Protein AF-A0A238KM49-F1 (afdb_monomer_lite)

Secondary structure (DSSP, 8-state):
--HHHHS-HHHHHHHHHHHHHHHHHHHHHHHHH---HHHHHHHHHHHHHHHHHHTT--HHHHHHHHHHHHHHH-HHHHHHHTT-

Sequence (84 aa):
MNDFKNLNKQRQTLLKIKIDGFIEAAILAAKTNNIGFSEAVFLTTQGLIREMAAQSIEKDKARILMDAAFKSAFPEHHARVATH

Organism: NCBI:txid1173585

Radius of gyration: 13.53 Å; chains: 1; bounding box: 30×27×35 Å

Structure (mmCIF, N/CA/C/O backbone):
data_AF-A0A238KM49-F1
#
_entry.id   AF-A0A238KM49-F1
#
loop_
_atom_site.group_PDB
_atom_site.id
_atom_site.type_symbol
_atom_site.label_atom_id
_atom_site.label_alt_id
_atom_site.label_comp_id
_atom_site.label_asym_id
_atom_site.label_entity_id
_atom_site.label_seq_id
_atom_site.pdbx_PDB_ins_code
_atom_site.Cartn_x
_atom_site.Cartn_y
_atom_site.Cartn_z
_atom_site.occupancy
_atom_site.B_iso_or_equiv
_atom_site.auth_seq_id
_atom_site.auth_comp_id
_atom_site.auth_asym_id
_atom_site.auth_atom_id
_atom_site.pdbx_PDB_model_num
ATOM 1 N N . MET A 1 1 ? -14.208 -10.841 11.061 1.00 44.72 1 MET A N 1
ATOM 2 C CA . MET A 1 1 ? -14.483 -9.390 11.193 1.00 44.72 1 MET A CA 1
ATOM 3 C C . MET A 1 1 ? -13.331 -8.612 10.567 1.00 44.72 1 MET A C 1
ATOM 5 O O . MET A 1 1 ? -12.203 -9.084 10.625 1.00 44.72 1 MET A O 1
ATOM 9 N N . ASN A 1 2 ? -13.625 -7.515 9.863 1.00 59.72 2 ASN A N 1
ATOM 10 C CA . ASN A 1 2 ? -12.644 -6.764 9.075 1.00 59.72 2 ASN A CA 1
ATOM 11 C C . ASN A 1 2 ? -11.924 -5.773 10.005 1.00 59.72 2 ASN A C 1
ATOM 13 O O . ASN A 1 2 ? -12.497 -4.736 10.321 1.00 59.72 2 ASN A O 1
ATOM 17 N N . ASP A 1 3 ? -10.725 -6.116 10.483 1.00 66.06 3 ASP A N 1
ATOM 18 C CA . ASP A 1 3 ? -9.995 -5.367 11.528 1.00 66.06 3 ASP A CA 1
ATOM 19 C C . ASP A 1 3 ? -9.772 -3.896 11.155 1.00 66.06 3 ASP A C 1
ATOM 21 O O . ASP A 1 3 ? -9.789 -3.019 12.013 1.00 66.06 3 ASP A O 1
ATOM 25 N N . PHE A 1 4 ? -9.704 -3.602 9.856 1.00 65.62 4 PHE A N 1
ATOM 26 C CA . PHE A 1 4 ? -9.696 -2.239 9.335 1.00 65.62 4 PHE A CA 1
ATOM 27 C C . PHE A 1 4 ? -10.941 -1.435 9.747 1.00 65.62 4 PHE A C 1
ATOM 29 O O . PHE A 1 4 ? -10.833 -0.280 10.146 1.00 65.62 4 PHE A O 1
ATOM 36 N N . LYS A 1 5 ? -12.133 -2.046 9.704 1.00 68.50 5 LYS A N 1
ATOM 37 C CA . LYS A 1 5 ? -13.396 -1.402 10.106 1.00 68.50 5 LYS A CA 1
ATOM 38 C C . LYS A 1 5 ? -13.499 -1.195 11.620 1.00 68.50 5 LYS A C 1
ATOM 40 O O . LYS A 1 5 ? -14.306 -0.374 12.045 1.00 68.50 5 LYS A O 1
ATOM 45 N N . ASN A 1 6 ? -12.688 -1.909 12.404 1.00 75.12 6 ASN A N 1
ATOM 46 C CA . ASN A 1 6 ? -12.629 -1.772 13.860 1.00 75.12 6 ASN A CA 1
ATOM 47 C C . ASN A 1 6 ? -11.717 -0.617 14.307 1.00 75.12 6 ASN A C 1
ATOM 49 O O . ASN A 1 6 ? -11.769 -0.206 15.465 1.00 75.12 6 ASN A O 1
ATOM 53 N N . LEU A 1 7 ? -10.895 -0.065 13.409 1.00 76.25 7 LEU A N 1
ATOM 54 C CA . LEU A 1 7 ? -10.122 1.141 13.688 1.00 76.25 7 LEU A CA 1
ATOM 55 C C . LEU A 1 7 ? -11.048 2.360 13.767 1.00 76.25 7 LEU A C 1
ATOM 57 O O . LEU A 1 7 ? -12.060 2.435 13.074 1.00 76.25 7 LEU A O 1
ATOM 61 N N . ASN A 1 8 ? -10.686 3.365 14.563 1.00 85.81 8 ASN A N 1
ATOM 62 C CA . ASN A 1 8 ? -11.395 4.644 14.519 1.00 85.81 8 ASN A CA 1
ATOM 63 C C . ASN A 1 8 ? -11.192 5.329 13.145 1.00 85.81 8 ASN A C 1
ATOM 65 O O . ASN A 1 8 ? -10.208 5.066 12.450 1.00 85.81 8 ASN A O 1
ATOM 69 N N . LYS A 1 9 ? -12.110 6.224 12.745 1.00 82.75 9 LYS A N 1
ATOM 70 C CA . LYS A 1 9 ? -12.064 6.884 11.421 1.00 82.75 9 LYS A CA 1
ATOM 71 C C . LYS A 1 9 ? -10.714 7.543 11.124 1.00 82.75 9 LYS A C 1
ATOM 73 O O . LYS A 1 9 ? -10.227 7.455 10.006 1.00 82.75 9 LYS A O 1
ATOM 78 N N . GLN A 1 10 ? -10.094 8.169 12.121 1.00 83.94 10 GLN A N 1
ATOM 79 C CA . GLN A 1 10 ? -8.816 8.856 11.948 1.00 83.94 10 GLN A CA 1
ATOM 80 C C . GLN A 1 10 ? -7.670 7.880 11.644 1.00 83.94 10 GLN A C 1
ATOM 82 O O . GLN A 1 10 ? -6.882 8.124 10.735 1.00 83.94 10 GLN A O 1
ATOM 87 N N . ARG A 1 11 ? -7.607 6.744 12.348 1.00 79.69 11 ARG A N 1
ATOM 88 C CA . ARG A 1 11 ? -6.640 5.667 12.099 1.00 79.69 11 ARG A CA 1
ATOM 89 C C . ARG A 1 11 ? -6.894 4.981 10.763 1.00 79.69 11 ARG A C 1
ATOM 91 O O . ARG A 1 11 ? -5.931 4.692 10.070 1.00 79.69 11 ARG A O 1
ATOM 98 N N . GLN A 1 12 ? -8.154 4.782 10.370 1.00 80.06 12 GLN A N 1
ATOM 99 C CA . GLN A 1 12 ? -8.489 4.268 9.036 1.00 80.06 12 GLN A CA 1
ATOM 100 C C . GLN A 1 12 ? -7.972 5.196 7.933 1.00 80.06 12 GLN A C 1
ATOM 102 O O . GLN A 1 12 ? -7.327 4.732 6.996 1.00 80.06 12 GLN A O 1
ATOM 107 N N . THR A 1 13 ? -8.216 6.503 8.059 1.00 81.56 13 THR A N 1
ATOM 108 C CA . THR A 1 13 ? -7.743 7.502 7.094 1.00 81.56 13 THR A CA 1
ATOM 109 C C . THR A 1 13 ? -6.220 7.553 7.042 1.00 81.56 13 THR A C 1
ATOM 111 O O . THR A 1 13 ? -5.652 7.494 5.958 1.00 81.56 13 THR A O 1
ATOM 114 N N . LEU A 1 14 ? -5.550 7.613 8.197 1.00 82.94 14 LEU A N 1
ATOM 115 C CA . LEU A 1 14 ? -4.086 7.624 8.266 1.00 82.94 14 LEU A CA 1
ATOM 116 C C . LEU A 1 14 ? -3.478 6.355 7.674 1.00 82.94 14 LEU A C 1
ATOM 118 O O . LEU A 1 14 ? -2.515 6.437 6.918 1.00 82.94 14 LEU A O 1
ATOM 122 N N . LEU A 1 15 ? -4.051 5.194 7.991 1.00 81.38 15 LEU A N 1
ATOM 123 C CA . LEU A 1 15 ? -3.613 3.929 7.427 1.00 81.38 15 LEU A CA 1
ATOM 124 C C . LEU A 1 15 ? -3.775 3.955 5.906 1.00 81.38 15 LEU A C 1
ATOM 126 O O . LEU A 1 15 ? -2.820 3.656 5.209 1.00 81.38 15 LEU A O 1
ATOM 130 N N . LYS A 1 16 ? -4.921 4.405 5.385 1.00 80.69 16 LYS A N 1
ATOM 131 C CA . LYS A 1 16 ? -5.150 4.515 3.940 1.00 80.69 16 LYS A CA 1
ATOM 132 C C . LYS A 1 16 ? -4.135 5.437 3.250 1.00 80.69 16 LYS A C 1
ATOM 134 O O . LYS A 1 16 ? -3.510 5.005 2.293 1.00 80.69 16 LYS A O 1
ATOM 139 N N . ILE A 1 17 ? -3.887 6.629 3.801 1.00 82.38 17 ILE A N 1
ATOM 140 C CA . ILE A 1 17 ? -2.868 7.564 3.287 1.00 82.38 17 ILE A CA 1
ATOM 141 C C . ILE A 1 17 ? -1.484 6.903 3.238 1.00 82.38 17 ILE A C 1
ATOM 143 O O . ILE A 1 17 ? -0.757 7.051 2.260 1.00 82.38 17 ILE A O 1
ATOM 147 N N . LYS A 1 18 ? -1.111 6.150 4.280 1.00 82.19 18 LYS A N 1
ATOM 148 C CA . LYS A 1 18 ? 0.174 5.441 4.312 1.00 82.19 18 LYS A CA 1
ATOM 149 C C . LYS A 1 18 ? 0.242 4.318 3.279 1.00 82.19 18 LYS A C 1
ATOM 151 O O . LYS A 1 18 ? 1.270 4.182 2.626 1.00 82.19 18 LYS A O 1
ATOM 156 N N . ILE A 1 19 ? -0.827 3.531 3.128 1.00 79.94 19 ILE A N 1
ATOM 157 C CA . ILE A 1 19 ? -0.916 2.475 2.106 1.00 79.94 19 ILE A CA 1
ATOM 158 C C . ILE A 1 19 ? -0.729 3.085 0.711 1.00 79.94 19 ILE A C 1
ATOM 160 O O . ILE A 1 19 ? 0.107 2.598 -0.049 1.00 79.94 19 ILE A O 1
ATOM 164 N N . ASP A 1 20 ? -1.448 4.166 0.408 1.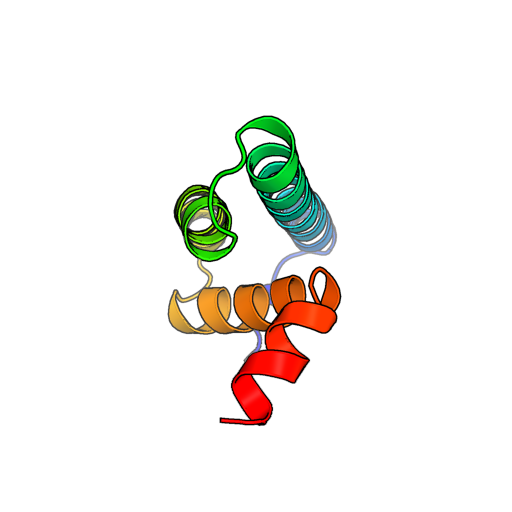00 79.94 20 ASP A N 1
ATOM 165 C CA . ASP A 1 20 ? -1.368 4.854 -0.882 1.00 79.94 20 ASP A CA 1
ATOM 166 C C . ASP A 1 20 ? 0.058 5.384 -1.129 1.00 79.94 20 ASP A C 1
ATOM 168 O O . ASP A 1 20 ? 0.638 5.132 -2.185 1.00 79.94 20 ASP A O 1
ATOM 172 N N . GLY A 1 21 ? 0.689 5.990 -0.116 1.00 82.88 21 GLY A N 1
ATOM 173 C CA . GLY A 1 21 ? 2.079 6.453 -0.198 1.00 82.88 21 GLY A CA 1
ATOM 174 C C . GLY A 1 21 ? 3.102 5.331 -0.429 1.00 82.88 21 GLY A C 1
ATOM 175 O O . GLY A 1 21 ? 4.058 5.516 -1.182 1.00 82.88 21 GLY A O 1
ATOM 176 N N . PHE A 1 22 ? 2.909 4.143 0.160 1.00 80.69 22 PHE A N 1
ATOM 177 C CA . PHE A 1 22 ? 3.765 2.985 -0.128 1.00 80.69 22 PHE A CA 1
ATOM 178 C C . PHE A 1 22 ? 3.613 2.510 -1.575 1.00 80.69 22 PHE A C 1
ATOM 180 O O . PHE A 1 22 ? 4.606 2.144 -2.200 1.00 80.69 22 PHE A O 1
ATOM 187 N N . ILE A 1 23 ? 2.401 2.533 -2.125 1.00 77.81 23 ILE A N 1
ATOM 188 C CA . ILE A 1 23 ? 2.142 2.130 -3.512 1.00 77.81 23 ILE A CA 1
ATOM 189 C C . ILE A 1 23 ? 2.762 3.129 -4.486 1.00 77.81 23 ILE A C 1
ATOM 191 O O . ILE A 1 23 ? 3.445 2.722 -5.424 1.00 77.81 23 ILE A O 1
ATOM 195 N N . GLU A 1 24 ? 2.590 4.428 -4.249 1.00 80.31 24 GLU A N 1
ATOM 196 C CA . GLU A 1 24 ? 3.212 5.473 -5.064 1.00 80.31 24 GLU A CA 1
ATOM 197 C C . GLU A 1 24 ? 4.738 5.381 -5.034 1.00 80.31 24 GLU A C 1
ATOM 199 O O . GLU A 1 24 ? 5.377 5.455 -6.085 1.00 80.31 24 GLU A O 1
ATOM 204 N N . ALA A 1 25 ? 5.327 5.126 -3.863 1.00 78.56 25 ALA A N 1
ATOM 205 C CA . ALA A 1 25 ? 6.761 4.887 -3.738 1.00 78.56 25 ALA A CA 1
ATOM 206 C C . ALA A 1 25 ? 7.208 3.639 -4.520 1.00 78.56 25 ALA A C 1
ATOM 208 O O . ALA A 1 25 ? 8.261 3.673 -5.157 1.00 78.56 25 ALA A O 1
ATOM 209 N N . ALA A 1 26 ? 6.405 2.566 -4.529 1.00 75.94 26 ALA A N 1
ATOM 210 C CA . ALA A 1 26 ? 6.675 1.368 -5.328 1.00 75.94 26 ALA A CA 1
ATOM 211 C C . ALA A 1 26 ? 6.670 1.694 -6.828 1.00 75.94 26 ALA A C 1
ATOM 213 O O . ALA A 1 26 ? 7.610 1.358 -7.546 1.00 75.94 26 ALA A O 1
ATOM 214 N N . ILE A 1 27 ? 5.626 2.385 -7.299 1.00 75.50 27 ILE A N 1
ATOM 215 C CA . ILE A 1 27 ? 5.481 2.807 -8.699 1.00 75.50 27 ILE A CA 1
ATOM 216 C C . ILE A 1 27 ? 6.667 3.677 -9.106 1.00 75.50 27 ILE A C 1
ATOM 218 O O . ILE A 1 27 ? 7.253 3.466 -10.169 1.00 75.50 27 ILE A O 1
ATOM 222 N N . LEU A 1 28 ? 7.010 4.660 -8.273 1.00 79.56 28 LEU A N 1
ATOM 223 C CA . LEU A 1 28 ? 8.097 5.582 -8.548 1.00 79.56 28 LEU A CA 1
ATOM 224 C C . LEU A 1 28 ? 9.425 4.833 -8.618 1.00 79.56 28 LEU A C 1
ATOM 226 O O . LEU A 1 28 ? 10.131 4.989 -9.605 1.00 79.56 28 LEU A O 1
ATOM 230 N N . ALA A 1 29 ? 9.727 3.980 -7.636 1.00 73.75 29 ALA A N 1
ATOM 231 C CA . ALA A 1 29 ? 10.962 3.203 -7.609 1.00 73.75 29 ALA A CA 1
ATOM 232 C C . ALA A 1 29 ? 11.091 2.274 -8.825 1.00 73.75 29 ALA A C 1
ATOM 234 O O . ALA A 1 29 ? 12.172 2.211 -9.410 1.00 73.75 29 ALA A O 1
ATOM 235 N N . ALA A 1 30 ? 10.000 1.615 -9.237 1.00 73.19 30 ALA A N 1
ATOM 236 C CA . ALA A 1 30 ? 9.959 0.796 -10.449 1.00 73.19 30 ALA A CA 1
ATOM 237 C C . ALA A 1 30 ? 10.279 1.617 -11.706 1.00 73.19 30 ALA A C 1
ATOM 239 O O . ALA A 1 30 ? 11.081 1.200 -12.538 1.00 73.19 30 ALA A O 1
ATOM 240 N N . LYS A 1 31 ? 9.689 2.813 -11.825 1.00 75.25 31 LYS A N 1
ATOM 241 C CA . LYS A 1 31 ? 9.879 3.697 -12.983 1.00 75.25 31 LYS A CA 1
ATOM 242 C C . LYS A 1 31 ? 11.260 4.351 -13.026 1.00 75.25 31 LYS A C 1
ATOM 244 O O . LYS A 1 31 ? 11.816 4.489 -14.108 1.00 75.25 31 LYS A O 1
ATOM 249 N N . THR A 1 32 ? 11.799 4.787 -11.888 1.00 80.75 32 THR A N 1
ATOM 250 C CA . THR A 1 32 ? 13.056 5.552 -11.839 1.00 80.75 32 THR A CA 1
ATOM 251 C C . THR A 1 32 ? 14.292 4.668 -11.856 1.00 80.75 32 THR A C 1
ATOM 253 O O . THR A 1 32 ? 15.283 5.037 -12.478 1.00 80.75 32 THR A O 1
ATOM 256 N N . ASN A 1 33 ? 14.243 3.505 -11.202 1.00 69.94 33 ASN A N 1
ATOM 257 C CA . ASN A 1 33 ? 15.398 2.612 -11.086 1.00 69.94 33 ASN A CA 1
ATOM 258 C C . ASN A 1 33 ? 15.361 1.451 -12.083 1.00 69.94 33 ASN A C 1
ATOM 260 O O . ASN A 1 33 ? 16.246 0.601 -12.050 1.00 69.94 33 ASN A O 1
ATOM 264 N N . ASN A 1 34 ? 14.344 1.397 -12.952 1.00 67.44 34 ASN A N 1
ATOM 265 C CA . ASN A 1 34 ? 14.133 0.305 -13.904 1.00 67.44 34 ASN A CA 1
ATOM 266 C C . ASN A 1 34 ? 14.093 -1.085 -13.229 1.00 67.44 34 ASN A C 1
ATOM 268 O O . ASN A 1 34 ? 14.387 -2.102 -13.858 1.00 67.44 34 ASN A O 1
ATOM 272 N N . ILE A 1 35 ? 13.754 -1.123 -11.935 1.00 70.25 35 ILE A N 1
ATOM 273 C CA . ILE A 1 35 ? 13.602 -2.360 -11.168 1.00 70.25 35 ILE A CA 1
ATOM 274 C C . ILE A 1 35 ? 12.266 -3.005 -11.521 1.00 70.25 35 ILE A C 1
ATOM 276 O O . ILE A 1 35 ? 11.261 -2.323 -11.748 1.00 70.25 35 ILE A O 1
ATOM 280 N N . GLY A 1 36 ? 12.255 -4.336 -11.573 1.00 67.25 36 GLY A N 1
ATOM 281 C CA . GLY A 1 36 ? 11.053 -5.089 -11.905 1.00 67.25 36 GLY A CA 1
ATOM 282 C C . GLY A 1 36 ? 9.918 -4.791 -10.923 1.00 67.25 36 GLY A C 1
ATOM 283 O O . GLY A 1 36 ? 10.144 -4.556 -9.735 1.00 67.25 36 GLY A O 1
ATOM 284 N N . PHE A 1 37 ? 8.678 -4.849 -11.409 1.00 67.31 37 PHE A N 1
ATOM 285 C CA . PHE A 1 37 ? 7.473 -4.649 -10.598 1.00 67.31 37 PHE A CA 1
ATOM 286 C C . PHE A 1 37 ? 7.495 -5.474 -9.302 1.00 67.31 37 PHE A C 1
ATOM 288 O O . PHE A 1 37 ? 7.247 -4.947 -8.221 1.00 67.31 37 PHE A O 1
ATOM 295 N N . SER A 1 38 ? 7.889 -6.744 -9.398 1.00 67.31 38 SER A N 1
ATOM 296 C CA . SER A 1 38 ? 8.018 -7.673 -8.272 1.00 67.31 38 SER A CA 1
ATOM 297 C C . SER A 1 38 ? 8.968 -7.172 -7.177 1.00 67.31 38 SER A C 1
ATOM 299 O O . SER A 1 38 ? 8.730 -7.394 -5.992 1.00 67.31 38 SER A O 1
ATOM 301 N N . GLU A 1 39 ? 10.034 -6.477 -7.564 1.00 69.00 39 GLU A N 1
ATOM 302 C CA . GLU A 1 39 ? 11.084 -5.986 -6.672 1.00 69.00 39 GLU A CA 1
ATOM 303 C C . GLU A 1 39 ? 10.647 -4.694 -5.969 1.00 69.00 39 GLU A C 1
ATOM 305 O O . GLU A 1 39 ? 10.778 -4.557 -4.751 1.00 69.00 39 GLU A O 1
ATOM 310 N N . ALA A 1 40 ? 9.991 -3.793 -6.705 1.00 69.94 40 ALA A N 1
ATOM 311 C CA . ALA A 1 40 ? 9.355 -2.607 -6.140 1.00 69.94 40 ALA A CA 1
ATOM 312 C C . ALA A 1 40 ? 8.206 -2.952 -5.172 1.00 69.94 40 ALA A C 1
ATOM 314 O O . ALA A 1 40 ? 8.068 -2.340 -4.106 1.00 69.94 40 ALA A O 1
ATOM 315 N N . VAL A 1 41 ? 7.403 -3.967 -5.505 1.00 70.00 41 VAL A N 1
ATOM 316 C CA . VAL A 1 41 ? 6.368 -4.521 -4.620 1.00 70.00 41 VAL A CA 1
ATOM 317 C C . VAL A 1 41 ? 7.014 -5.080 -3.356 1.00 70.00 41 VAL A C 1
ATOM 319 O O . VAL A 1 41 ? 6.573 -4.767 -2.252 1.00 70.00 41 VAL A O 1
ATOM 322 N N . PHE A 1 42 ? 8.086 -5.866 -3.480 1.00 72.50 42 PHE A N 1
ATOM 323 C CA . PHE A 1 42 ? 8.759 -6.473 -2.332 1.00 72.50 42 PHE A CA 1
ATOM 324 C C . PHE A 1 42 ? 9.269 -5.426 -1.328 1.00 72.50 42 PHE A C 1
ATOM 326 O O . PHE A 1 42 ? 9.010 -5.546 -0.125 1.00 72.50 42 PHE A O 1
ATOM 333 N N . LEU A 1 43 ? 9.913 -4.362 -1.819 1.00 69.19 43 LEU A N 1
ATOM 334 C CA . LEU A 1 43 ? 10.434 -3.268 -0.989 1.00 69.19 43 LEU A CA 1
ATOM 335 C C . LEU A 1 43 ? 9.329 -2.549 -0.204 1.00 69.19 43 LEU A C 1
ATOM 337 O O . LEU A 1 43 ? 9.515 -2.177 0.955 1.00 69.19 43 LEU A O 1
ATOM 341 N N . THR A 1 44 ? 8.154 -2.401 -0.807 1.00 74.88 44 THR A N 1
ATOM 342 C CA . THR A 1 44 ? 7.025 -1.677 -0.208 1.00 74.88 44 THR A CA 1
ATOM 343 C C . THR A 1 44 ? 6.121 -2.573 0.641 1.00 74.88 44 THR A C 1
ATOM 345 O O . THR A 1 44 ? 5.526 -2.101 1.613 1.00 74.88 44 THR A O 1
ATOM 348 N N . THR A 1 45 ? 6.129 -3.891 0.399 1.00 73.19 45 THR A N 1
ATOM 349 C CA . THR A 1 45 ? 5.439 -4.907 1.221 1.00 73.19 45 THR A CA 1
ATOM 350 C C . THR A 1 45 ? 5.911 -4.870 2.669 1.00 73.19 45 THR A C 1
ATOM 352 O O . THR A 1 45 ? 5.103 -4.924 3.595 1.00 73.19 45 THR A O 1
ATOM 355 N N . GLN A 1 46 ? 7.221 -4.757 2.892 1.00 74.69 46 GLN A N 1
ATOM 356 C CA . GLN A 1 46 ? 7.787 -4.785 4.242 1.00 74.69 46 GLN A CA 1
ATOM 357 C C . GLN A 1 46 ? 7.342 -3.580 5.082 1.00 74.69 46 GLN A C 1
ATOM 359 O O . GLN A 1 46 ? 7.022 -3.738 6.262 1.00 74.69 46 GLN A O 1
ATOM 364 N N . GLY A 1 47 ? 7.272 -2.390 4.477 1.00 74.88 47 GLY A N 1
ATOM 365 C CA . GLY A 1 47 ? 6.764 -1.182 5.135 1.00 74.88 47 GLY A CA 1
ATOM 366 C C . GLY A 1 47 ? 5.283 -1.305 5.490 1.00 74.88 47 GLY A C 1
ATOM 367 O O . GLY A 1 47 ? 4.884 -1.025 6.621 1.00 74.88 47 GLY A O 1
ATOM 368 N N . LEU A 1 48 ? 4.490 -1.837 4.559 1.00 74.31 48 LEU A N 1
ATOM 369 C CA . LEU A 1 48 ? 3.061 -2.059 4.745 1.00 74.31 48 LEU A CA 1
ATOM 370 C C . LEU A 1 48 ? 2.757 -3.065 5.865 1.00 74.31 48 LEU A C 1
ATOM 372 O O . LEU A 1 48 ? 1.890 -2.819 6.701 1.00 74.31 48 LEU A O 1
ATOM 376 N N . ILE A 1 49 ? 3.487 -4.184 5.912 1.00 76.06 49 ILE A N 1
ATOM 377 C CA . ILE A 1 49 ? 3.332 -5.214 6.951 1.00 76.06 49 ILE A CA 1
ATOM 378 C C . ILE A 1 49 ? 3.622 -4.630 8.336 1.00 76.06 49 ILE A C 1
ATOM 380 O O . ILE A 1 49 ? 2.893 -4.924 9.281 1.00 76.06 49 ILE A O 1
ATOM 384 N N . ARG A 1 50 ? 4.655 -3.788 8.467 1.00 79.56 50 ARG A N 1
ATOM 385 C CA . ARG A 1 50 ? 4.981 -3.124 9.740 1.00 79.56 50 ARG A CA 1
ATOM 386 C C . ARG A 1 50 ? 3.880 -2.166 10.179 1.00 79.56 50 ARG A C 1
ATOM 388 O O . ARG A 1 50 ? 3.510 -2.176 11.349 1.00 79.56 50 ARG A O 1
ATOM 395 N N . GLU A 1 51 ? 3.332 -1.381 9.256 1.00 79.44 51 GLU A N 1
ATOM 396 C CA . GLU A 1 51 ? 2.243 -0.452 9.563 1.00 79.44 51 GLU A CA 1
ATOM 397 C C . GLU A 1 51 ? 0.951 -1.194 9.944 1.00 79.44 51 GLU A C 1
ATOM 399 O O . GLU A 1 51 ? 0.268 -0.809 10.887 1.00 79.44 51 GLU A O 1
ATOM 404 N N . MET A 1 52 ? 0.648 -2.308 9.275 1.00 76.62 52 MET A N 1
ATOM 405 C CA . MET A 1 52 ? -0.492 -3.171 9.607 1.00 76.62 52 MET A CA 1
ATOM 406 C C . MET A 1 52 ? -0.321 -3.838 10.978 1.00 76.62 52 MET A C 1
ATOM 408 O O . MET A 1 52 ? -1.254 -3.838 11.781 1.00 76.62 52 MET A O 1
ATOM 412 N N . ALA A 1 53 ? 0.881 -4.336 11.284 1.00 77.94 53 ALA A N 1
ATOM 413 C CA . ALA A 1 53 ? 1.208 -4.902 12.591 1.00 77.94 53 ALA A CA 1
ATOM 414 C C . ALA A 1 53 ? 1.105 -3.853 13.713 1.00 77.94 53 ALA A C 1
ATOM 416 O O . ALA A 1 53 ? 0.592 -4.157 14.787 1.00 77.94 53 ALA A O 1
ATOM 417 N N . ALA A 1 54 ? 1.509 -2.604 13.452 1.00 80.31 54 ALA A N 1
ATOM 418 C CA . ALA A 1 54 ? 1.354 -1.489 14.390 1.00 80.31 54 ALA A CA 1
ATOM 419 C C . ALA A 1 54 ? -0.119 -1.132 14.677 1.00 80.31 54 ALA A C 1
ATOM 421 O O . ALA A 1 54 ? -0.416 -0.514 15.698 1.00 80.31 54 ALA A O 1
ATOM 422 N N . GLN A 1 55 ? -1.042 -1.533 13.797 1.00 76.81 55 GLN A N 1
ATOM 423 C CA . GLN A 1 55 ? -2.491 -1.375 13.964 1.00 76.81 55 GLN A CA 1
ATOM 424 C C . GLN A 1 55 ? -3.184 -2.665 14.442 1.00 76.81 55 GLN A C 1
ATOM 426 O O . GLN A 1 55 ? -4.413 -2.733 14.425 1.00 76.81 55 GLN A O 1
ATOM 431 N N . SER A 1 56 ? -2.422 -3.685 14.855 1.00 78.94 56 SER A N 1
ATOM 432 C CA . SER A 1 56 ? -2.931 -5.007 15.252 1.00 78.94 56 SER A CA 1
ATOM 433 C C . SER A 1 56 ? -3.783 -5.697 14.177 1.00 78.94 56 SER A C 1
ATOM 435 O O . SER A 1 56 ? -4.705 -6.446 14.496 1.00 78.94 56 SER A O 1
ATOM 437 N N . ILE A 1 57 ? -3.492 -5.445 12.897 1.00 76.25 57 ILE A N 1
ATOM 438 C CA . ILE A 1 57 ? -4.138 -6.126 11.771 1.00 76.25 57 ILE A CA 1
ATOM 439 C C . ILE A 1 57 ? -3.358 -7.406 11.469 1.00 76.25 57 ILE A C 1
ATOM 441 O O . ILE A 1 57 ? -2.141 -7.373 11.274 1.00 76.25 57 ILE A O 1
ATOM 445 N N . GLU A 1 58 ? -4.060 -8.539 11.401 1.00 73.06 58 GLU A N 1
ATOM 446 C CA . GLU A 1 58 ? -3.443 -9.824 11.068 1.00 73.06 58 GLU A CA 1
ATOM 447 C C . GLU A 1 58 ? -2.755 -9.795 9.696 1.00 73.06 58 GLU A C 1
ATOM 449 O O . GLU A 1 58 ? -3.282 -9.272 8.708 1.00 73.06 58 GLU A O 1
ATOM 454 N N . LYS A 1 59 ? -1.579 -10.427 9.626 1.00 65.94 59 LYS A N 1
ATOM 455 C CA . LYS A 1 59 ? -0.713 -10.464 8.438 1.00 65.94 59 LYS A CA 1
ATOM 456 C C . LYS A 1 59 ? -1.434 -10.984 7.187 1.00 65.94 59 LYS A C 1
ATOM 458 O O . LYS A 1 59 ? -1.208 -10.471 6.092 1.00 65.94 59 LYS A O 1
ATOM 463 N N . ASP A 1 60 ? -2.346 -11.940 7.349 1.00 67.50 60 ASP A N 1
ATOM 464 C CA . ASP A 1 60 ? -3.125 -12.499 6.240 1.00 67.50 60 ASP A CA 1
ATOM 465 C C . ASP A 1 60 ? -4.119 -11.489 5.654 1.00 67.50 60 ASP A C 1
ATOM 467 O O . ASP A 1 60 ? -4.302 -11.420 4.437 1.00 67.50 60 ASP A O 1
ATOM 471 N N . LYS A 1 61 ? -4.703 -10.626 6.493 1.00 67.69 61 LYS A N 1
ATOM 472 C CA . LYS A 1 61 ? -5.598 -9.546 6.048 1.00 67.69 61 LYS A CA 1
ATOM 473 C C . LYS A 1 61 ? -4.821 -8.387 5.436 1.00 67.69 61 LYS A C 1
ATOM 475 O O . LYS A 1 61 ? -5.285 -7.794 4.462 1.00 67.69 61 LYS A O 1
ATOM 480 N N . ALA A 1 62 ? -3.623 -8.112 5.953 1.00 65.75 62 ALA A N 1
ATOM 481 C CA . ALA A 1 62 ? -2.700 -7.156 5.355 1.00 65.75 62 ALA A CA 1
ATOM 482 C C . ALA A 1 62 ? -2.333 -7.555 3.920 1.00 65.75 62 ALA A C 1
ATOM 484 O O . ALA A 1 62 ? -2.361 -6.713 3.024 1.00 65.75 62 ALA A O 1
ATOM 485 N N . ARG A 1 63 ? -2.083 -8.851 3.682 1.00 68.69 63 ARG A N 1
ATOM 486 C CA . ARG A 1 63 ? -1.814 -9.388 2.342 1.00 68.69 63 ARG A CA 1
ATOM 487 C C . ARG A 1 63 ? -2.986 -9.168 1.383 1.00 68.69 63 ARG A C 1
ATOM 489 O O . ARG A 1 63 ? -2.760 -8.781 0.246 1.00 68.69 63 ARG A O 1
ATOM 496 N N . ILE A 1 64 ? -4.225 -9.374 1.836 1.00 70.69 64 ILE A N 1
ATOM 497 C CA . ILE A 1 64 ? -5.431 -9.179 1.009 1.00 70.69 64 ILE A CA 1
ATOM 498 C C . ILE A 1 64 ? -5.630 -7.702 0.646 1.00 70.69 64 ILE A C 1
ATOM 500 O O . ILE A 1 64 ? -5.907 -7.384 -0.509 1.00 70.69 64 ILE A O 1
ATOM 504 N N . LEU A 1 65 ? -5.481 -6.795 1.616 1.00 68.31 65 LEU A N 1
ATOM 505 C CA . LEU A 1 65 ? -5.574 -5.350 1.375 1.00 68.31 65 LEU A CA 1
ATOM 506 C C . LEU A 1 65 ? -4.498 -4.878 0.400 1.00 68.31 65 LEU A C 1
ATOM 508 O O . LEU A 1 65 ? -4.777 -4.073 -0.485 1.00 68.31 65 LEU A O 1
ATOM 512 N N . MET A 1 66 ? -3.291 -5.419 0.544 1.00 68.81 66 MET A N 1
ATOM 513 C CA . MET A 1 66 ? -2.187 -5.143 -0.357 1.00 68.81 66 MET A CA 1
ATOM 514 C C . MET A 1 66 ? -2.486 -5.636 -1.773 1.00 68.81 66 MET A C 1
ATOM 516 O O . MET A 1 66 ? -2.418 -4.851 -2.710 1.00 68.81 66 MET A O 1
ATOM 520 N N . ASP A 1 67 ? -2.891 -6.894 -1.934 1.00 69.56 67 ASP A N 1
ATOM 521 C CA . ASP A 1 67 ? -3.200 -7.475 -3.243 1.00 69.56 67 ASP A CA 1
ATOM 522 C C . ASP A 1 67 ? -4.314 -6.694 -3.967 1.00 69.56 67 ASP A C 1
ATOM 524 O O . ASP A 1 67 ? -4.218 -6.410 -5.160 1.00 69.56 67 ASP A O 1
ATOM 528 N N . ALA A 1 68 ? -5.340 -6.253 -3.230 1.00 69.50 68 ALA A N 1
ATOM 529 C CA . ALA A 1 68 ? -6.402 -5.402 -3.764 1.00 69.50 68 ALA A CA 1
ATOM 530 C C . ALA A 1 68 ? -5.893 -4.016 -4.195 1.00 69.50 68 ALA A C 1
ATOM 532 O O . ALA A 1 68 ? -6.253 -3.527 -5.269 1.00 69.50 68 ALA A O 1
ATOM 533 N N . ALA A 1 69 ? -5.045 -3.384 -3.382 1.00 66.69 69 ALA A N 1
ATOM 534 C CA . ALA A 1 69 ? -4.511 -2.062 -3.683 1.00 66.69 69 ALA A CA 1
ATOM 535 C C . ALA A 1 69 ? -3.521 -2.098 -4.864 1.00 66.69 69 ALA A C 1
ATOM 537 O O . ALA A 1 69 ? -3.578 -1.241 -5.745 1.00 66.69 69 ALA A O 1
ATOM 538 N N . PHE A 1 70 ? -2.699 -3.147 -4.964 1.00 67.06 70 PHE A N 1
ATOM 539 C CA . PHE A 1 70 ? -1.817 -3.375 -6.111 1.00 67.06 70 PHE A CA 1
ATOM 540 C C . PHE A 1 70 ? -2.589 -3.704 -7.389 1.00 67.06 70 PHE A C 1
ATOM 542 O O . PHE A 1 70 ? -2.265 -3.145 -8.433 1.00 67.06 70 PHE A O 1
ATOM 549 N N . LYS A 1 71 ? -3.647 -4.524 -7.329 1.00 65.94 71 LYS A N 1
ATOM 550 C CA . LYS A 1 71 ? -4.553 -4.751 -8.473 1.00 65.94 71 LYS A CA 1
ATOM 551 C C . LYS A 1 71 ? -5.141 -3.453 -9.013 1.00 65.94 71 LYS A C 1
ATOM 553 O O . LYS A 1 71 ? -5.217 -3.275 -10.224 1.00 65.94 71 LYS A O 1
ATOM 558 N N . SER A 1 72 ? -5.544 -2.552 -8.118 1.00 63.94 72 SER A N 1
ATOM 559 C CA . SER A 1 72 ? -6.101 -1.255 -8.503 1.00 63.94 72 SER A CA 1
ATOM 560 C C . SER A 1 72 ? -5.052 -0.319 -9.108 1.00 63.94 72 SER A C 1
ATOM 562 O O . SER A 1 72 ? -5.381 0.451 -10.004 1.00 63.94 72 SER A O 1
ATOM 564 N N . ALA A 1 73 ? -3.813 -0.359 -8.614 1.00 58.84 73 ALA A N 1
ATOM 565 C CA . ALA A 1 73 ? -2.736 0.520 -9.066 1.00 58.84 73 ALA A CA 1
ATOM 566 C C . ALA A 1 73 ? -2.008 0.007 -10.324 1.00 58.84 73 ALA A C 1
ATOM 568 O O . ALA A 1 73 ? -1.459 0.802 -11.083 1.00 58.84 73 ALA A O 1
ATOM 569 N N . PHE A 1 74 ? -2.026 -1.308 -10.567 1.00 62.03 74 PHE A N 1
ATOM 570 C CA . PHE A 1 74 ? -1.340 -1.974 -11.680 1.00 62.03 74 PHE A CA 1
ATOM 571 C C . PHE A 1 7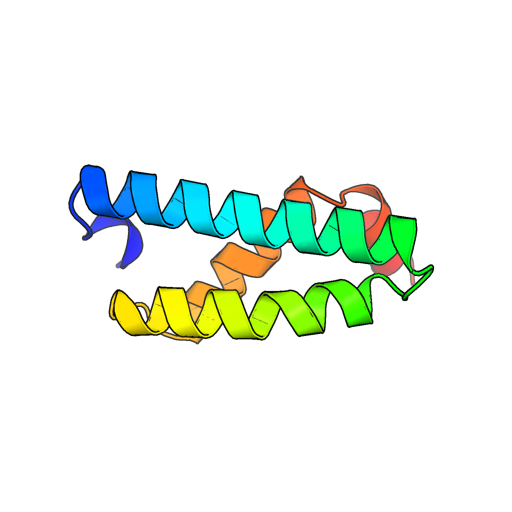4 ? -2.268 -2.945 -12.437 1.00 62.03 74 PHE A C 1
ATOM 573 O O . PHE A 1 74 ? -1.999 -4.151 -12.497 1.00 62.03 74 PHE A O 1
ATOM 580 N N . PRO A 1 75 ? -3.356 -2.448 -13.053 1.00 57.94 75 PRO A N 1
ATOM 581 C CA . PRO A 1 75 ? -4.333 -3.299 -13.735 1.00 57.94 75 PRO A CA 1
ATOM 582 C C . PRO A 1 75 ? -3.725 -4.093 -14.908 1.00 57.94 75 PRO A C 1
ATOM 584 O O . PRO A 1 75 ? -4.092 -5.245 -15.138 1.00 57.94 75 PRO A O 1
ATOM 587 N N . GLU A 1 76 ? -2.737 -3.526 -15.609 1.00 54.50 76 GLU A N 1
ATOM 588 C CA . GLU A 1 76 ? -2.093 -4.154 -16.774 1.00 54.50 76 GLU A CA 1
ATOM 589 C C . GLU A 1 76 ? -1.232 -5.378 -16.421 1.00 54.50 76 GLU A C 1
ATOM 591 O O . GLU A 1 76 ? -1.112 -6.312 -17.217 1.00 54.50 76 GLU A O 1
ATOM 596 N N . HIS A 1 77 ? -0.652 -5.415 -15.216 1.00 50.59 77 HIS A N 1
ATOM 597 C CA . HIS A 1 77 ? 0.217 -6.518 -14.805 1.00 50.59 77 HIS A CA 1
ATOM 598 C C . HIS A 1 77 ? -0.587 -7.761 -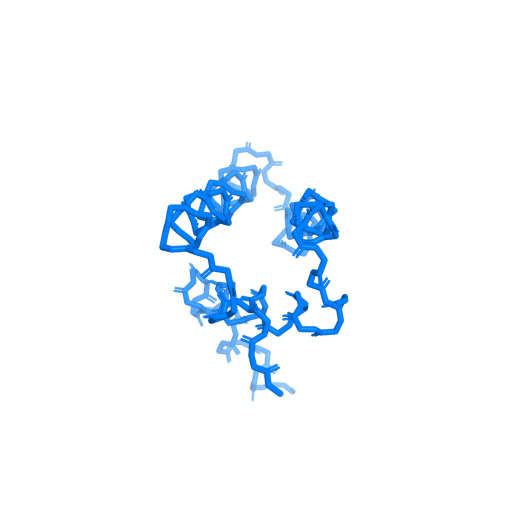14.412 1.00 50.59 77 HIS A C 1
ATOM 600 O O . HIS A 1 77 ? -0.134 -8.885 -14.627 1.00 50.59 77 HIS A O 1
ATOM 606 N N . HIS A 1 78 ? -1.802 -7.567 -13.892 1.00 47.84 78 HIS A N 1
ATOM 607 C CA . HIS A 1 78 ? -2.693 -8.659 -13.512 1.00 47.84 78 HIS A CA 1
ATOM 608 C C . HIS A 1 78 ? -3.383 -9.309 -14.719 1.00 47.84 78 HIS A C 1
ATOM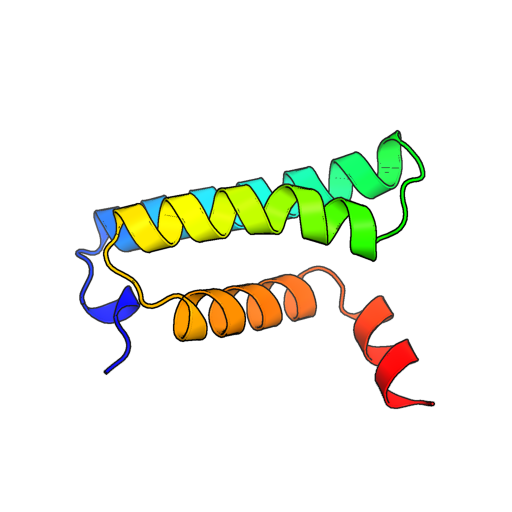 610 O O . HIS A 1 78 ? -3.641 -10.513 -14.703 1.00 47.84 78 HIS A O 1
ATOM 616 N N . ALA A 1 79 ? -3.630 -8.533 -15.780 1.00 47.56 79 ALA A N 1
ATOM 617 C CA . ALA A 1 79 ? -4.168 -9.042 -17.038 1.00 47.56 79 ALA A CA 1
ATOM 618 C C . ALA A 1 79 ? -3.205 -10.023 -17.732 1.00 47.56 79 ALA A C 1
ATOM 620 O O . ALA A 1 79 ? -3.657 -11.011 -18.297 1.00 47.56 79 ALA A O 1
ATOM 621 N N . ARG A 1 80 ? -1.883 -9.805 -17.634 1.00 46.62 80 ARG A N 1
ATOM 622 C CA . ARG A 1 80 ? -0.873 -10.705 -18.228 1.00 46.62 80 ARG A CA 1
ATOM 623 C C . ARG A 1 80 ? -0.691 -12.026 -17.479 1.00 46.62 80 ARG A C 1
ATOM 625 O O . ARG A 1 80 ? -0.391 -13.030 -18.114 1.00 46.62 80 ARG A O 1
ATOM 632 N N . VAL A 1 81 ? -0.869 -12.041 -16.156 1.00 50.31 81 VAL A N 1
ATOM 633 C CA . VAL A 1 81 ? -0.723 -13.265 -15.338 1.00 50.31 81 VAL A CA 1
ATOM 634 C C . VAL A 1 81 ? -1.964 -14.164 -15.438 1.00 50.31 81 VAL A C 1
ATOM 636 O O . VAL A 1 81 ? -1.856 -15.365 -15.250 1.00 50.31 81 VAL A O 1
ATOM 639 N N . ALA A 1 82 ? -3.138 -13.620 -15.777 1.00 48.34 82 ALA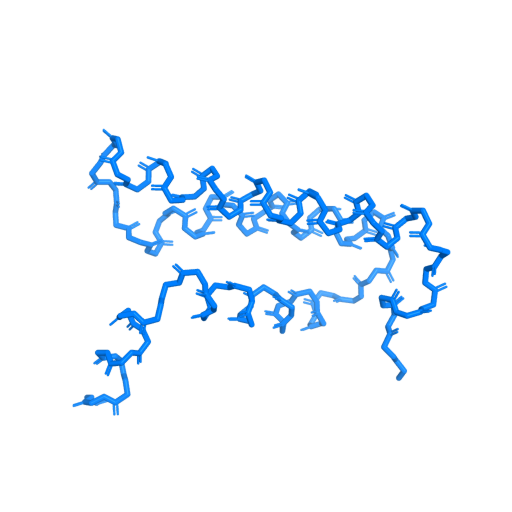 A N 1
ATOM 640 C CA . ALA A 1 82 ? -4.364 -14.407 -15.961 1.00 48.34 82 ALA A CA 1
ATOM 641 C C . ALA A 1 82 ? -4.458 -15.126 -17.326 1.00 48.34 82 ALA A C 1
ATOM 643 O O . ALA A 1 82 ? -5.388 -15.899 -17.545 1.00 48.34 82 ALA A O 1
ATOM 644 N N . THR A 1 83 ? -3.527 -14.861 -18.248 1.00 46.28 83 THR A N 1
ATOM 645 C CA . THR A 1 83 ? -3.500 -15.416 -19.617 1.00 46.28 83 THR A CA 1
ATOM 646 C C . THR A 1 83 ? -2.396 -16.457 -19.856 1.00 46.28 83 THR A C 1
ATOM 648 O O . THR A 1 83 ? -2.175 -16.849 -21.004 1.00 46.28 83 THR A O 1
ATOM 651 N N . HIS A 1 84 ? -1.708 -16.921 -18.808 1.00 41.19 84 HIS A N 1
ATOM 652 C CA . HIS A 1 84 ? -0.752 -18.033 -18.875 1.00 41.19 84 HIS A CA 1
ATOM 653 C C . HIS A 1 84 ? -1.03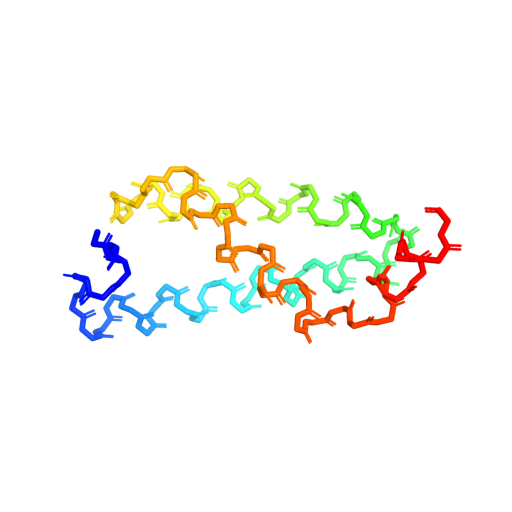6 -19.088 -17.812 1.00 41.19 84 HIS A C 1
ATOM 655 O O . HIS A 1 84 ? -1.267 -18.700 -16.648 1.00 41.19 84 HIS A O 1
#

pLDDT: mean 70.46, std 10.42, range [41.19, 85.81]

Foldseek 3Di:
DQLLVVDDPVLNVVLVVLLVVLVVQLVCCCVPVVDDSVVSLVVSLVVQQVSCVVSVHDSVSSVVVSVVVCCVVCVPVVVVVVVD